Protein AF-A0A841KVI6-F1 (afdb_monomer)

Mean predicted aligned error: 2.63 Å

Secondary structure (DSSP, 8-state):
-HHHHHHHHHHHHHHHHHHHHHTTSS-HHHHHHHHHHHHHHHHHH-

Radius of gyration: 11.36 Å; Cα contacts (8 Å, |Δi|>4): 15; chains: 1; bounding box: 23×21×30 Å

Organism: NCBI:txid1417629

Sequence (46 aa):
MLEKILITVIEDYITLCDLMLTEGKINETQYEELTKQRKEFLNHIA

Nearest PDB structures (foldseek):
  2f6m-assembly2_C  TM=8.588E-01  e=2.116E+00  Saccharomyces cerevisiae
  2f66-assembly3_A  TM=8.395E-01  e=2.602E+00  Saccharomyces cerevisiae
  5u96-assembly1_B  TM=7.686E-01  e=3.429E+00  Listeria innocua

Solvent-accessible surface area (backbone atoms only — not comparable to full-atom values): 2705 Å² total; per-residue (Å²): 110,69,66,58,52,53,50,51,55,52,52,54,51,46,52,53,48,52,50,35,41,74,72,61,77,38,54,72,70,58,45,45,73,71,37,47,70,56,54,52,50,50,68,75,76,109

Structure (mmCIF, N/CA/C/O backbone):
data_AF-A0A841KVI6-F1
#
_entry.id   AF-A0A841KVI6-F1
#
loop_
_atom_site.group_PDB
_atom_site.id
_atom_site.type_symbol
_atom_site.label_atom_id
_atom_site.label_alt_id
_atom_site.label_comp_id
_atom_site.label_asym_id
_atom_site.label_entity_i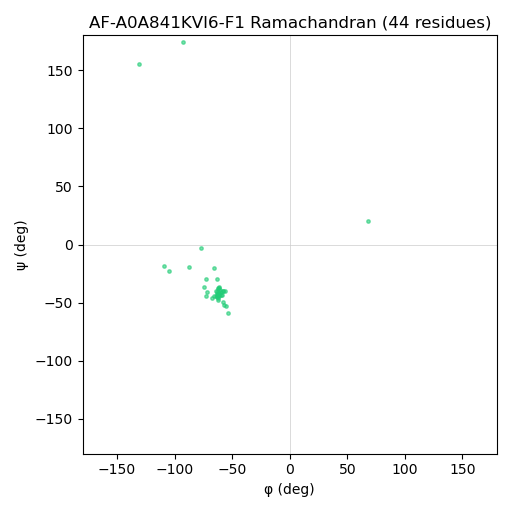d
_atom_site.label_seq_id
_atom_site.pdbx_PDB_ins_code
_atom_site.Cartn_x
_atom_site.Cartn_y
_atom_site.Cartn_z
_atom_site.occupancy
_atom_site.B_iso_or_equiv
_atom_site.auth_seq_id
_atom_site.auth_comp_id
_atom_site.auth_asym_id
_atom_site.auth_atom_id
_atom_site.pdbx_PDB_model_num
ATOM 1 N N . MET A 1 1 ? 14.233 0.700 -17.834 1.00 67.25 1 MET A N 1
ATOM 2 C CA . MET A 1 1 ? 13.981 -0.742 -17.576 1.00 67.25 1 MET A CA 1
ATOM 3 C C . MET A 1 1 ? 14.104 -1.041 -16.087 1.00 67.25 1 MET A C 1
ATOM 5 O O . MET A 1 1 ? 13.138 -1.528 -15.526 1.00 67.25 1 MET A O 1
ATOM 9 N N . LEU A 1 2 ? 15.220 -0.670 -15.444 1.00 78.00 2 LEU A N 1
ATOM 10 C CA . LEU A 1 2 ? 15.424 -0.831 -13.996 1.00 78.00 2 LEU A CA 1
ATOM 11 C C . LEU A 1 2 ? 14.385 -0.078 -13.139 1.00 78.00 2 LEU A C 1
ATOM 13 O O . LEU A 1 2 ? 13.826 -0.649 -12.214 1.00 78.00 2 LEU A O 1
ATOM 17 N N . GLU A 1 3 ? 14.069 1.170 -13.498 1.00 84.31 3 GLU A N 1
ATOM 18 C CA . GLU A 1 3 ? 13.062 1.985 -12.794 1.00 84.31 3 GLU A CA 1
ATOM 19 C C . GLU A 1 3 ? 11.665 1.359 -12.825 1.00 84.31 3 GLU A C 1
ATOM 21 O O . GLU A 1 3 ? 10.977 1.350 -11.814 1.00 84.31 3 GLU A O 1
ATOM 26 N N . LYS A 1 4 ? 11.270 0.756 -13.956 1.00 89.44 4 LYS A N 1
ATOM 27 C CA . LYS A 1 4 ? 9.981 0.059 -14.069 1.00 89.44 4 LYS A CA 1
ATOM 28 C C . LYS A 1 4 ? 9.907 -1.148 -13.135 1.00 89.44 4 LYS A C 1
ATOM 30 O O . LYS A 1 4 ? 8.877 -1.368 -12.521 1.00 89.44 4 LYS A O 1
ATOM 35 N N . ILE A 1 5 ? 11.006 -1.896 -13.009 1.00 93.50 5 ILE A N 1
ATOM 36 C CA . ILE A 1 5 ? 11.093 -3.032 -12.082 1.00 93.50 5 ILE A CA 1
ATOM 37 C C . ILE A 1 5 ? 10.961 -2.542 -10.638 1.00 93.50 5 ILE A C 1
ATOM 39 O O . ILE A 1 5 ? 10.216 -3.131 -9.862 1.00 93.50 5 ILE A O 1
ATOM 43 N N . LEU A 1 6 ? 11.649 -1.452 -10.285 1.00 92.50 6 LEU A N 1
ATOM 44 C CA . LEU A 1 6 ? 11.555 -0.868 -8.949 1.00 92.50 6 LEU A CA 1
ATOM 45 C C . LEU A 1 6 ? 10.131 -0.387 -8.634 1.00 92.50 6 LEU A C 1
ATOM 47 O O . LEU A 1 6 ? 9.642 -0.664 -7.545 1.00 92.50 6 LEU A O 1
ATOM 51 N N . ILE A 1 7 ? 9.463 0.279 -9.582 1.00 94.50 7 ILE A N 1
ATOM 52 C CA . ILE A 1 7 ? 8.065 0.712 -9.435 1.00 94.50 7 ILE A CA 1
ATOM 53 C C . ILE A 1 7 ? 7.162 -0.490 -9.145 1.00 94.50 7 ILE A C 1
ATOM 55 O O . ILE A 1 7 ? 6.485 -0.488 -8.122 1.00 94.50 7 ILE A O 1
ATOM 59 N N . THR A 1 8 ? 7.232 -1.548 -9.959 1.00 95.56 8 THR A N 1
ATOM 60 C CA . THR A 1 8 ? 6.407 -2.752 -9.763 1.00 95.56 8 THR A CA 1
ATOM 61 C C . THR A 1 8 ? 6.645 -3.404 -8.401 1.00 95.56 8 THR A C 1
ATOM 63 O O . THR A 1 8 ? 5.693 -3.728 -7.704 1.00 95.56 8 THR A O 1
ATOM 66 N N . VAL A 1 9 ? 7.902 -3.533 -7.962 1.00 96.75 9 VAL A N 1
ATOM 67 C CA . VAL A 1 9 ? 8.214 -4.107 -6.639 1.00 96.75 9 VAL A CA 1
ATOM 68 C C . VAL A 1 9 ? 7.614 -3.273 -5.502 1.00 96.75 9 VAL A C 1
ATOM 70 O O . VAL A 1 9 ? 7.171 -3.822 -4.493 1.00 96.75 9 VAL A O 1
ATOM 73 N N . ILE A 1 10 ? 7.599 -1.947 -5.643 1.00 96.62 10 ILE A N 1
ATOM 74 C CA . ILE A 1 10 ? 7.011 -1.056 -4.641 1.00 96.62 10 ILE A CA 1
ATOM 75 C C . ILE A 1 10 ? 5.480 -1.159 -4.642 1.00 96.62 10 ILE A C 1
ATOM 77 O O . ILE A 1 10 ? 4.882 -1.199 -3.567 1.00 96.62 10 ILE A O 1
ATOM 81 N N . GLU A 1 11 ? 4.849 -1.233 -5.813 1.00 96.75 11 GLU A N 1
ATOM 82 C CA . GLU A 1 11 ? 3.399 -1.429 -5.951 1.00 96.75 11 GLU A CA 1
ATOM 83 C C . GLU A 1 11 ?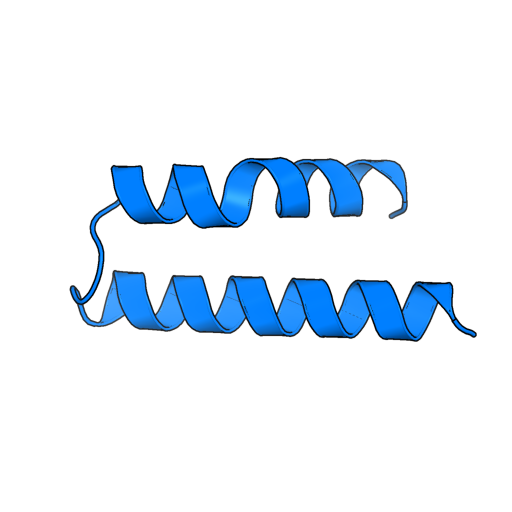 2.950 -2.776 -5.363 1.00 96.75 11 GLU A C 1
ATOM 85 O O . GLU A 1 11 ? 1.985 -2.824 -4.593 1.00 96.75 11 GLU A O 1
ATOM 90 N N . ASP A 1 12 ? 3.693 -3.852 -5.634 1.00 98.19 12 ASP A N 1
ATOM 91 C CA . ASP A 1 12 ? 3.446 -5.183 -5.067 1.00 98.19 12 ASP A CA 1
ATOM 92 C C . ASP A 1 12 ? 3.571 -5.167 -3.536 1.00 98.19 12 ASP A C 1
ATOM 94 O O . ASP A 1 12 ? 2.749 -5.745 -2.821 1.00 98.19 12 ASP A O 1
ATOM 98 N N . TYR A 1 13 ? 4.576 -4.460 -3.010 1.00 98.25 13 TYR A N 1
ATOM 99 C CA . TYR A 1 13 ? 4.759 -4.289 -1.570 1.00 98.25 13 TYR A CA 1
ATOM 100 C C . TYR A 1 13 ? 3.593 -3.528 -0.923 1.00 98.25 13 TYR A C 1
ATOM 102 O O . TYR A 1 13 ? 3.091 -3.950 0.119 1.00 98.25 13 TYR A O 1
ATOM 110 N N . ILE A 1 14 ? 3.137 -2.428 -1.532 1.00 98.12 14 ILE A N 1
ATOM 111 C CA . ILE A 1 14 ? 1.988 -1.660 -1.026 1.00 98.12 14 ILE A CA 1
ATOM 112 C C . ILE A 1 14 ? 0.724 -2.528 -1.041 1.00 98.12 14 ILE A C 1
ATOM 114 O O . ILE A 1 14 ? 0.013 -2.566 -0.039 1.00 98.12 14 ILE A O 1
ATOM 118 N N . THR A 1 15 ? 0.506 -3.292 -2.113 1.00 98.38 15 THR A N 1
ATOM 119 C CA . THR A 1 15 ? -0.630 -4.219 -2.239 1.00 98.38 15 THR A CA 1
ATOM 120 C C . THR A 1 15 ? -0.626 -5.275 -1.130 1.00 98.38 15 THR A C 1
ATOM 122 O O . THR A 1 15 ? -1.666 -5.585 -0.549 1.00 98.38 15 THR A O 1
ATOM 125 N N . LEU A 1 16 ? 0.546 -5.810 -0.775 1.00 98.56 16 LEU A N 1
ATOM 126 C CA . LEU A 1 16 ? 0.670 -6.721 0.363 1.00 98.56 16 LEU A CA 1
ATOM 127 C C . LEU A 1 16 ? 0.275 -6.035 1.680 1.00 98.56 16 LEU A C 1
ATOM 129 O O . LEU A 1 16 ? -0.449 -6.623 2.484 1.00 98.56 16 LEU A O 1
ATOM 133 N N . CYS A 1 17 ? 0.717 -4.796 1.904 1.00 98.50 17 CYS A N 1
ATOM 134 C CA . CYS A 1 17 ? 0.319 -4.028 3.085 1.00 98.50 17 CYS A CA 1
ATOM 135 C C . CYS A 1 17 ? -1.196 -3.763 3.124 1.00 98.50 17 CYS A C 1
ATOM 137 O O . CYS A 1 17 ? -1.784 -3.848 4.202 1.00 98.50 17 CYS A O 1
ATOM 139 N N . ASP A 1 18 ? -1.835 -3.500 1.980 1.00 98.44 18 ASP A N 1
ATOM 140 C CA . ASP A 1 18 ? -3.291 -3.313 1.877 1.00 98.44 18 ASP A CA 1
ATOM 141 C C . ASP A 1 18 ? -4.051 -4.573 2.307 1.00 98.44 18 ASP A C 1
ATOM 143 O O . ASP A 1 18 ? -5.012 -4.502 3.080 1.00 98.44 18 ASP A O 1
ATOM 147 N N . LEU A 1 19 ? -3.594 -5.745 1.855 1.00 98.62 19 LEU A N 1
ATOM 148 C CA . LEU A 1 19 ? -4.160 -7.033 2.261 1.00 98.62 19 LEU A CA 1
ATOM 149 C C . LEU A 1 19 ? -3.990 -7.266 3.763 1.00 98.62 19 LEU A C 1
ATOM 151 O O . LEU A 1 19 ? -4.950 -7.620 4.443 1.00 98.62 19 LEU A O 1
ATOM 155 N N . MET A 1 20 ? -2.798 -7.006 4.306 1.00 98.56 20 MET A N 1
ATOM 156 C CA . MET A 1 20 ? -2.534 -7.154 5.741 1.00 98.56 20 MET A CA 1
ATOM 157 C C . MET A 1 20 ? -3.404 -6.225 6.597 1.00 98.56 20 MET A C 1
ATOM 159 O O . MET A 1 20 ? -3.844 -6.636 7.671 1.00 98.56 20 MET A O 1
ATOM 163 N N . LEU A 1 21 ? -3.667 -4.998 6.138 1.00 98.50 21 LEU A N 1
ATOM 164 C CA . LEU A 1 21 ? -4.579 -4.068 6.808 1.00 98.50 21 LEU A CA 1
ATOM 165 C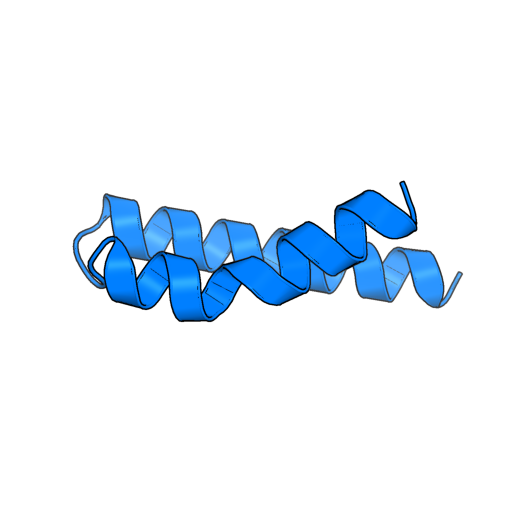 C . LEU A 1 21 ? -6.025 -4.578 6.746 1.00 98.50 21 LEU A C 1
ATOM 167 O O . LEU A 1 21 ? -6.709 -4.623 7.766 1.00 98.50 21 LEU A O 1
ATOM 171 N N . THR A 1 22 ? -6.467 -5.026 5.568 1.00 98.25 22 THR A N 1
ATOM 172 C CA . THR A 1 22 ? -7.825 -5.554 5.344 1.00 98.25 22 THR A CA 1
A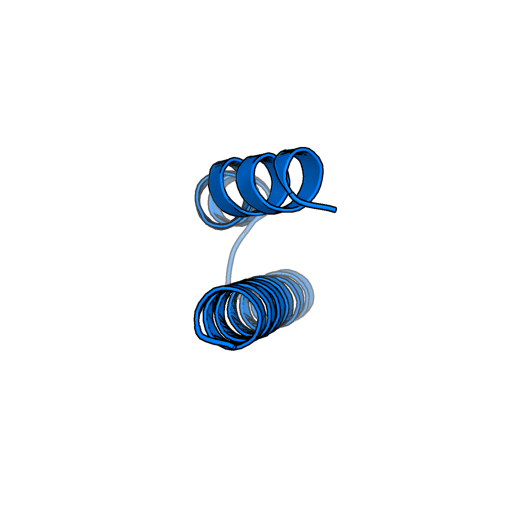TOM 173 C C . THR A 1 22 ? -8.100 -6.804 6.185 1.00 98.25 22 THR A C 1
ATOM 175 O O . THR A 1 22 ? -9.187 -6.964 6.734 1.00 98.25 22 THR A O 1
ATOM 178 N N . GLU A 1 23 ? -7.106 -7.678 6.338 1.00 98.44 23 GLU A N 1
ATOM 179 C CA . GLU A 1 23 ? -7.176 -8.866 7.197 1.00 98.44 23 GLU A CA 1
ATOM 180 C C . GLU A 1 23 ? -7.016 -8.556 8.699 1.00 98.44 23 GLU A C 1
ATOM 182 O O . GLU A 1 23 ? -7.067 -9.471 9.526 1.00 98.44 23 GLU A O 1
ATOM 187 N N . GLY A 1 24 ? -6.777 -7.294 9.073 1.00 97.94 24 GLY A N 1
ATOM 188 C CA . GLY A 1 24 ? -6.542 -6.877 10.457 1.00 97.94 24 GLY A CA 1
ATOM 189 C C . GLY A 1 24 ? -5.226 -7.394 11.053 1.00 97.94 24 GLY A C 1
ATOM 190 O O . GLY A 1 24 ? -5.090 -7.462 12.274 1.00 97.94 24 GLY A O 1
ATOM 191 N N . LYS A 1 25 ? -4.256 -7.791 10.216 1.00 98.38 25 LYS A N 1
ATOM 192 C CA . LYS A 1 25 ? -2.908 -8.222 10.644 1.00 98.38 25 LYS A CA 1
ATOM 193 C C . LYS A 1 25 ? -2.052 -7.051 11.110 1.00 98.38 25 LYS A C 1
ATOM 195 O O . LYS A 1 25 ? -1.169 -7.240 11.943 1.00 98.38 25 LYS A O 1
ATOM 200 N N . ILE A 1 26 ? -2.305 -5.873 10.550 1.00 98.44 26 ILE A N 1
ATOM 201 C CA . ILE A 1 26 ? -1.714 -4.597 10.951 1.00 98.44 26 ILE A CA 1
ATOM 202 C C . ILE A 1 26 ? -2.823 -3.563 11.118 1.00 98.44 26 ILE A C 1
ATOM 204 O O . ILE A 1 26 ? -3.890 -3.689 10.519 1.00 98.44 26 ILE A O 1
ATOM 208 N N . ASN A 1 27 ? -2.574 -2.547 11.936 1.00 98.38 27 ASN A N 1
ATOM 209 C CA . ASN A 1 27 ? -3.470 -1.401 12.078 1.00 98.38 27 ASN A CA 1
ATOM 210 C C . ASN A 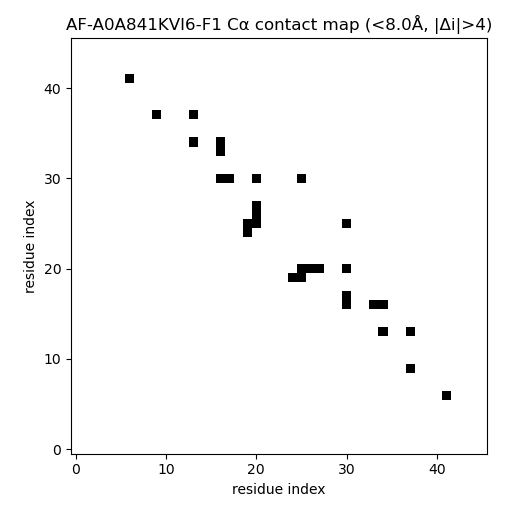1 27 ? -3.084 -0.251 11.128 1.00 98.38 27 ASN A C 1
ATOM 212 O O . ASN A 1 27 ? -2.050 -0.299 10.459 1.00 98.38 27 ASN A O 1
ATOM 216 N N . GLU A 1 28 ? -3.910 0.798 11.088 1.00 98.12 28 GLU A N 1
ATOM 217 C CA . GLU A 1 28 ? -3.699 1.963 10.216 1.00 98.12 28 GLU A CA 1
ATOM 218 C C . GLU A 1 28 ? -2.352 2.659 10.460 1.00 98.12 28 GLU A C 1
ATOM 220 O O . GLU A 1 28 ? -1.668 3.016 9.504 1.00 98.12 28 GLU A O 1
ATOM 225 N N . THR A 1 29 ? -1.919 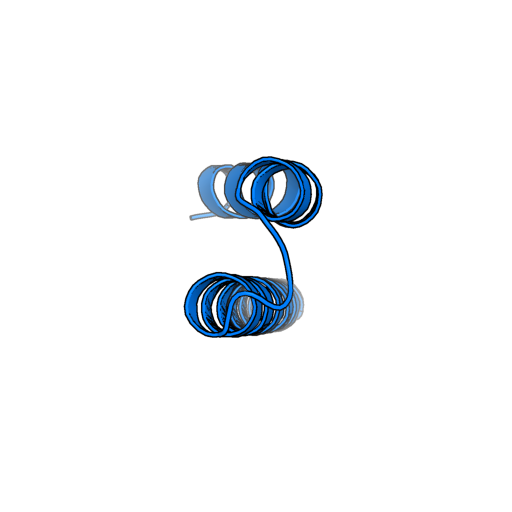2.790 11.720 1.00 98.31 29 THR A N 1
ATOM 226 C CA . THR A 1 29 ? -0.628 3.411 12.062 1.00 98.31 29 THR A CA 1
ATOM 227 C C . THR A 1 29 ? 0.546 2.621 11.485 1.00 98.31 29 THR A C 1
ATOM 229 O O . THR A 1 29 ? 1.415 3.192 10.831 1.00 98.31 29 THR A O 1
ATOM 232 N N . GLN A 1 30 ? 0.548 1.298 11.666 1.00 98.25 30 GLN A N 1
ATOM 233 C CA . GLN A 1 30 ? 1.573 0.415 11.104 1.00 98.25 30 GLN A CA 1
ATOM 234 C C . GLN A 1 30 ? 1.558 0.449 9.574 1.00 98.25 30 GLN A C 1
ATOM 236 O O . GLN A 1 30 ? 2.609 0.485 8.939 1.00 98.25 30 GLN A O 1
ATOM 241 N N . TYR A 1 31 ? 0.374 0.463 8.966 1.00 98.56 31 TYR A N 1
ATOM 242 C CA . TYR A 1 31 ? 0.234 0.580 7.519 1.00 98.56 31 TYR A CA 1
ATOM 243 C C . TYR A 1 31 ? 0.825 1.894 6.984 1.00 98.56 31 TYR A C 1
ATOM 245 O O . TYR A 1 31 ? 1.523 1.897 5.963 1.00 98.56 31 TYR A O 1
ATOM 253 N N . GLU A 1 32 ? 0.583 3.012 7.666 1.00 98.12 32 GLU A N 1
ATOM 254 C CA . GLU A 1 32 ? 1.116 4.311 7.263 1.00 98.12 32 GLU A CA 1
ATOM 255 C C . GLU A 1 32 ? 2.646 4.351 7.373 1.00 98.12 32 GLU A C 1
ATOM 257 O O . GLU A 1 32 ? 3.315 4.746 6.417 1.00 98.12 32 GLU A O 1
ATOM 262 N N . GLU A 1 33 ? 3.222 3.844 8.467 1.00 97.88 33 GLU A N 1
ATOM 263 C CA . GLU A 1 33 ? 4.680 3.717 8.632 1.00 97.88 33 GLU A CA 1
ATOM 264 C C . GLU A 1 33 ? 5.324 2.864 7.528 1.00 97.88 33 GLU A C 1
ATOM 266 O O . GLU A 1 33 ? 6.395 3.195 7.008 1.00 97.88 33 GLU A O 1
ATOM 271 N N . LEU A 1 34 ? 4.659 1.777 7.129 1.00 97.44 34 LEU A N 1
ATOM 272 C CA . LEU A 1 34 ? 5.149 0.878 6.087 1.00 97.44 34 LEU A CA 1
ATOM 273 C C . LEU A 1 34 ? 5.006 1.483 4.686 1.00 97.44 34 LEU A C 1
ATOM 275 O O . LEU A 1 34 ? 5.891 1.290 3.857 1.00 97.44 34 LEU A O 1
ATOM 279 N N . THR A 1 35 ? 3.950 2.242 4.389 1.00 98.06 35 THR A N 1
ATOM 280 C CA . THR A 1 35 ? 3.648 2.647 3.001 1.00 98.06 35 THR A CA 1
ATOM 281 C C . THR A 1 35 ? 3.982 4.097 2.657 1.00 98.06 35 THR A C 1
ATOM 283 O O . THR A 1 35 ? 4.227 4.379 1.482 1.00 98.06 35 THR A O 1
ATOM 286 N N . LYS A 1 36 ? 4.061 5.015 3.629 1.00 96.19 36 LYS A N 1
ATOM 287 C CA . LYS A 1 36 ? 4.160 6.467 3.384 1.00 96.19 36 LYS A CA 1
ATOM 288 C C . LYS A 1 36 ? 5.301 6.866 2.448 1.00 96.19 36 LYS A C 1
ATOM 290 O O . LYS A 1 36 ? 5.044 7.397 1.373 1.00 96.19 36 LYS A O 1
ATOM 295 N N . GLN A 1 37 ? 6.545 6.544 2.804 1.00 95.00 37 GLN A N 1
ATOM 296 C CA . GLN A 1 37 ? 7.715 6.921 1.994 1.00 95.00 37 GLN A CA 1
ATOM 297 C C . GLN A 1 37 ? 7.708 6.277 0.599 1.00 95.00 37 GLN A C 1
ATOM 299 O O . GLN A 1 37 ? 8.222 6.852 -0.356 1.00 95.00 37 GLN A O 1
ATOM 304 N N . ARG A 1 38 ? 7.107 5.088 0.458 1.00 95.75 38 ARG A N 1
ATOM 305 C CA . ARG A 1 38 ? 6.988 4.396 -0.834 1.00 95.75 38 ARG A CA 1
ATOM 306 C C . ARG A 1 38 ? 5.962 5.066 -1.742 1.00 95.75 38 ARG A C 1
ATOM 308 O O . ARG A 1 38 ? 6.243 5.280 -2.915 1.00 95.75 38 ARG A O 1
ATOM 315 N N . LYS A 1 39 ? 4.802 5.434 -1.194 1.00 95.62 39 LYS A N 1
ATOM 316 C CA . LYS A 1 39 ? 3.773 6.201 -1.910 1.00 95.62 39 LYS A CA 1
ATOM 317 C C . LYS A 1 39 ? 4.291 7.576 -2.311 1.00 95.62 39 LYS A C 1
ATOM 319 O O . LYS A 1 39 ? 4.091 7.995 -3.444 1.00 95.62 39 LYS A O 1
ATOM 324 N N . GLU A 1 40 ? 5.002 8.248 -1.406 1.00 96.12 40 GLU A N 1
ATOM 325 C CA . GLU A 1 40 ? 5.682 9.508 -1.709 1.00 96.12 40 GLU A CA 1
ATOM 326 C C . GLU A 1 40 ? 6.672 9.323 -2.858 1.00 96.12 40 GLU A C 1
ATOM 328 O O . GLU A 1 40 ? 6.597 10.072 -3.824 1.00 96.12 40 GLU A O 1
ATOM 333 N N . PHE A 1 41 ?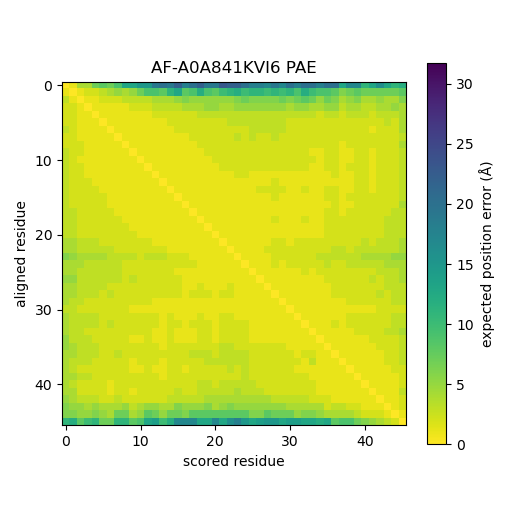 7.539 8.308 -2.812 1.00 93.62 41 PHE A N 1
ATOM 334 C CA . PHE A 1 41 ? 8.460 8.007 -3.908 1.00 93.62 41 PHE A CA 1
ATOM 335 C C . PHE A 1 41 ? 7.724 7.814 -5.238 1.00 93.62 41 PHE A C 1
ATOM 337 O O . PHE A 1 41 ? 8.040 8.522 -6.187 1.00 93.62 41 PHE A O 1
ATOM 344 N N . LEU A 1 42 ? 6.709 6.942 -5.298 1.00 93.25 42 LEU 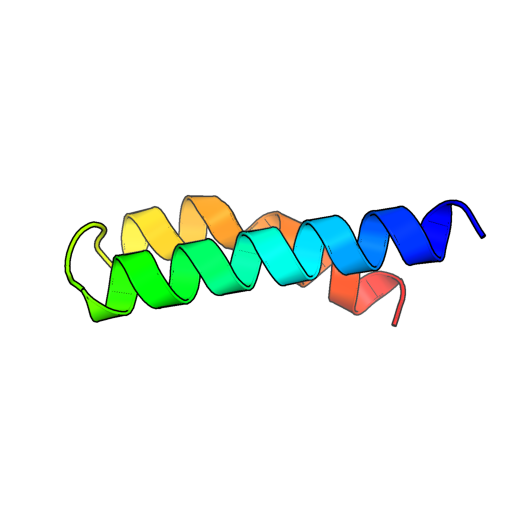A N 1
ATOM 345 C CA . LEU A 1 42 ? 5.933 6.699 -6.522 1.00 93.25 42 LEU A CA 1
ATOM 346 C C . LEU A 1 42 ? 5.302 7.981 -7.089 1.00 93.25 42 LEU A C 1
ATOM 348 O O . LEU A 1 42 ? 5.367 8.202 -8.293 1.00 93.25 42 LEU A O 1
ATOM 352 N N . ASN A 1 43 ? 4.777 8.860 -6.233 1.00 93.06 43 ASN A N 1
ATOM 353 C CA . ASN A 1 43 ? 4.190 10.135 -6.659 1.00 93.06 43 ASN A CA 1
ATOM 354 C C . ASN A 1 43 ? 5.203 11.123 -7.266 1.00 93.06 43 ASN A C 1
ATOM 356 O O . ASN A 1 43 ? 4.789 12.062 -7.935 1.00 93.06 43 ASN A O 1
ATOM 360 N N . HIS A 1 44 ? 6.508 10.972 -7.007 1.00 90.38 44 HIS A N 1
ATOM 361 C CA . HIS A 1 44 ? 7.539 11.853 -7.578 1.00 90.38 44 HIS A CA 1
ATOM 362 C C . HIS A 1 44 ? 8.044 11.387 -8.951 1.00 90.38 44 HIS A C 1
ATOM 364 O O . HIS A 1 44 ? 8.671 12.171 -9.662 1.00 90.38 44 HIS A O 1
ATOM 370 N N . ILE A 1 45 ? 7.831 10.116 -9.294 1.00 85.25 45 ILE A N 1
ATOM 371 C CA . ILE A 1 45 ? 8.316 9.490 -10.537 1.0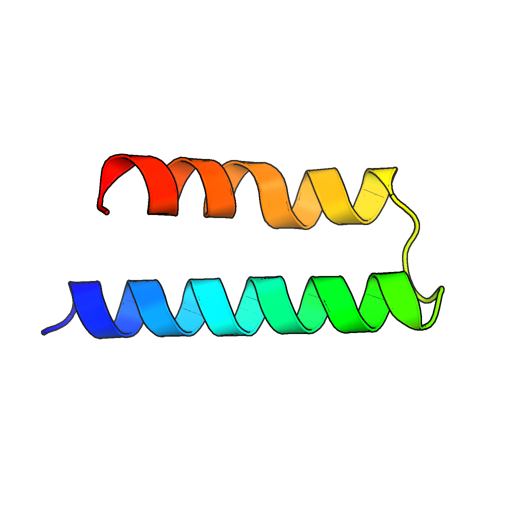0 85.25 45 ILE A CA 1
ATOM 372 C C . ILE A 1 45 ? 7.198 9.179 -11.538 1.00 85.25 45 ILE A C 1
ATOM 374 O O . ILE A 1 45 ? 7.511 8.959 -12.709 1.00 85.25 45 ILE A O 1
ATOM 378 N N . ALA A 1 46 ? 5.942 9.126 -11.089 1.00 67.31 46 ALA A N 1
ATOM 379 C CA . ALA A 1 46 ? 4.755 9.005 -11.936 1.00 67.31 46 ALA A CA 1
ATOM 380 C C . ALA A 1 46 ? 4.286 10.382 -12.430 1.00 67.31 46 ALA A C 1
ATOM 382 O O . ALA A 1 46 ? 3.896 10.464 -13.617 1.00 67.31 46 ALA A O 1
#

pLDDT: mean 94.47, std 7.17, range [67.25, 98.62]

Foldseek 3Di:
DVVVVVLVVLVVQLVVLVVCCVVVVDDPVVSCVRNVVSVVVNVVVD